Protein AF-A0AAU7NJ21-F1 (afdb_monomer_lite)

pLDDT: mean 74.34, std 16.09, range [30.61, 93.62]

Secondary structure (DSSP, 8-state):
----PPPTTT--S-EEEPPPSSS-S-EEE---EETTEE--SS-EEEEEEEETTT--EEEE-------

Sequence (67 aa):
MDNLIKCPFCGSDKVSIMPAPKQSDKFYLAGINTETGIVTNHGITVDLISCTHCGSAWLFNKGFKTV

Structure (mmCIF, N/CA/C/O backbone):
data_AF-A0AAU7NJ21-F1
#
_entry.id   AF-A0AAU7NJ21-F1
#
loop_
_atom_site.group_PDB
_atom_site.id
_atom_site.type_symbol
_atom_site.label_atom_id
_atom_site.label_alt_id
_atom_site.label_comp_id
_atom_site.label_asym_id
_atom_site.label_entity_id
_atom_site.label_seq_id
_atom_si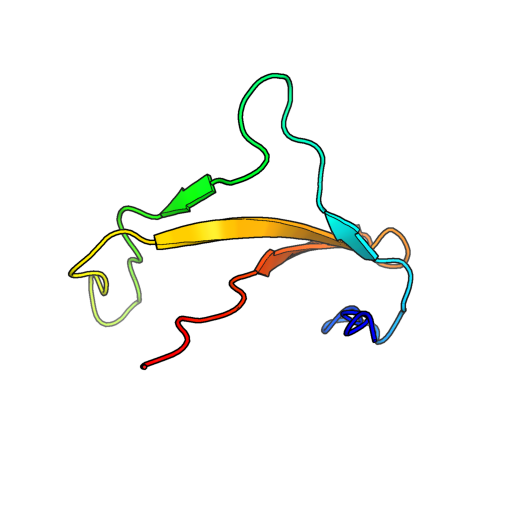te.pdbx_PDB_ins_code
_atom_site.Cartn_x
_atom_site.Cartn_y
_atom_site.Cartn_z
_atom_site.occupancy
_atom_site.B_iso_or_equiv
_atom_site.auth_seq_id
_atom_site.auth_comp_id
_atom_site.auth_asym_id
_atom_site.auth_atom_id
_atom_site.pdbx_PDB_model_num
ATOM 1 N N . MET A 1 1 ? -2.717 11.608 -18.019 1.00 30.61 1 MET A N 1
ATOM 2 C CA . MET A 1 1 ? -1.653 12.207 -17.191 1.00 30.61 1 MET A CA 1
ATOM 3 C C . MET A 1 1 ? -1.576 11.389 -15.923 1.00 30.61 1 MET A C 1
ATOM 5 O O . MET A 1 1 ? -2.425 11.539 -15.052 1.00 30.61 1 MET A O 1
ATOM 9 N N . ASP A 1 2 ? -0.642 10.445 -15.890 1.00 42.72 2 ASP A N 1
ATOM 10 C CA . ASP A 1 2 ? -0.379 9.629 -14.713 1.00 42.72 2 ASP A CA 1
ATOM 11 C C . ASP A 1 2 ? 0.212 10.532 -13.635 1.00 42.72 2 ASP A C 1
ATOM 13 O O . ASP A 1 2 ? 1.298 11.082 -13.805 1.00 42.72 2 ASP A O 1
ATOM 17 N N . ASN A 1 3 ? -0.529 10.741 -12.546 1.00 53.62 3 ASN A N 1
ATOM 18 C CA . ASN A 1 3 ? 0.018 11.373 -11.352 1.00 53.62 3 ASN A CA 1
ATOM 19 C C . ASN A 1 3 ? 1.121 10.455 -10.820 1.00 53.62 3 ASN A C 1
ATOM 21 O O . ASN A 1 3 ? 0.837 9.522 -10.066 1.00 53.62 3 ASN A O 1
ATOM 25 N N . LEU A 1 4 ? 2.360 10.689 -11.260 1.00 60.47 4 LEU A N 1
ATOM 26 C CA . LEU A 1 4 ? 3.536 9.997 -10.758 1.00 60.47 4 LEU A CA 1
ATOM 27 C C . LEU A 1 4 ? 3.641 10.304 -9.264 1.00 60.47 4 LEU A C 1
ATOM 29 O O . LEU A 1 4 ? 3.998 11.411 -8.856 1.00 60.47 4 LEU A O 1
ATOM 33 N N . ILE A 1 5 ? 3.282 9.321 -8.446 1.00 78.56 5 ILE A N 1
ATOM 34 C CA . ILE A 1 5 ? 3.499 9.371 -7.006 1.00 78.56 5 ILE A CA 1
ATOM 35 C C . ILE A 1 5 ? 5.017 9.450 -6.810 1.00 78.56 5 ILE A C 1
ATOM 37 O O . ILE A 1 5 ? 5.752 8.632 -7.350 1.00 78.56 5 ILE A O 1
ATOM 41 N N . LYS A 1 6 ? 5.509 10.449 -6.078 1.00 89.69 6 LYS A N 1
ATOM 42 C CA . LYS A 1 6 ? 6.909 10.491 -5.630 1.00 89.69 6 LYS A CA 1
ATOM 43 C C . LYS A 1 6 ? 7.008 9.886 -4.238 1.00 89.69 6 LYS A C 1
ATOM 45 O O . LYS A 1 6 ? 6.056 9.959 -3.463 1.00 89.69 6 LYS A O 1
ATOM 50 N N . CYS A 1 7 ? 8.161 9.314 -3.907 1.00 90.75 7 CYS A N 1
ATOM 51 C CA . CYS A 1 7 ? 8.434 8.804 -2.572 1.00 90.75 7 CYS A CA 1
ATOM 52 C C . CYS A 1 7 ? 8.390 9.966 -1.566 1.00 90.75 7 CYS A C 1
ATOM 54 O O . CYS A 1 7 ? 9.230 10.865 -1.661 1.00 90.75 7 CYS A O 1
ATOM 56 N N . PRO A 1 8 ? 7.472 9.960 -0.584 1.00 90.62 8 PRO A N 1
ATOM 57 C CA . PRO A 1 8 ? 7.348 11.062 0.369 1.00 90.62 8 PRO A CA 1
ATOM 58 C C . PRO A 1 8 ? 8.533 11.141 1.345 1.00 90.62 8 PRO A C 1
ATOM 60 O O . PRO A 1 8 ? 8.708 12.155 2.009 1.00 90.62 8 PRO A O 1
ATOM 63 N N . PHE A 1 9 ? 9.362 10.094 1.414 1.00 91.88 9 PHE A N 1
ATOM 64 C CA . PHE A 1 9 ? 10.493 10.001 2.339 1.00 91.88 9 PHE A CA 1
ATOM 65 C C . PHE A 1 9 ? 11.823 10.474 1.737 1.00 91.88 9 PHE A C 1
ATOM 67 O O . PHE A 1 9 ? 12.664 10.997 2.459 1.00 91.88 9 PHE A O 1
ATOM 74 N N . CYS A 1 10 ? 12.037 10.290 0.427 1.00 93.31 10 CYS A N 1
ATOM 75 C CA . CYS A 1 10 ? 13.301 10.658 -0.232 1.00 93.31 10 CYS A CA 1
ATOM 76 C C . CYS A 1 10 ? 13.144 11.455 -1.537 1.00 93.31 10 CYS A C 1
ATOM 78 O O . CYS A 1 10 ? 14.141 11.776 -2.176 1.00 93.31 10 CYS A O 1
ATOM 80 N N . GLY A 1 11 ? 11.915 11.743 -1.976 1.00 92.38 11 GLY A N 1
ATOM 81 C CA . GLY A 1 11 ? 11.630 12.520 -3.189 1.00 92.38 11 GLY A CA 1
ATOM 82 C C . GLY A 1 11 ? 11.852 11.788 -4.519 1.00 92.38 11 GLY A C 1
ATOM 83 O O . GLY A 1 11 ? 11.551 12.352 -5.571 1.00 92.38 11 GLY A O 1
ATOM 84 N N . SER A 1 12 ? 12.347 10.545 -4.493 1.00 93.44 12 SER A N 1
ATOM 85 C CA . SER A 1 12 ? 12.575 9.734 -5.695 1.00 93.44 12 SER A CA 1
ATOM 86 C C . SER A 1 12 ? 11.266 9.355 -6.397 1.00 93.44 12 SER A C 1
ATOM 88 O O . SER A 1 12 ? 10.244 9.116 -5.759 1.00 93.44 12 SER A O 1
ATOM 90 N N . ASP A 1 13 ? 11.317 9.251 -7.717 1.00 92.31 13 ASP A N 1
ATOM 91 C CA . ASP A 1 13 ? 10.278 8.716 -8.600 1.00 92.31 13 ASP A CA 1
ATOM 92 C C . ASP A 1 13 ? 10.344 7.187 -8.770 1.00 92.31 13 ASP A C 1
ATOM 94 O O . ASP A 1 13 ? 9.474 6.598 -9.407 1.00 92.31 13 ASP A O 1
ATOM 98 N N . LYS A 1 14 ? 11.344 6.523 -8.173 1.00 90.88 14 LYS A N 1
ATOM 99 C CA . LYS A 1 14 ? 11.507 5.063 -8.183 1.00 90.88 14 LYS A CA 1
ATOM 100 C C . LYS A 1 14 ? 10.530 4.397 -7.215 1.00 90.88 14 LYS A C 1
ATOM 102 O O . LYS A 1 14 ? 10.939 3.823 -6.201 1.00 90.88 14 LYS A O 1
ATOM 107 N N . VAL A 1 15 ? 9.239 4.525 -7.500 1.00 89.75 15 VAL A N 1
ATOM 108 C CA . VAL A 1 15 ? 8.151 3.961 -6.700 1.00 89.75 15 VAL A CA 1
ATOM 109 C C . VAL A 1 15 ? 7.304 3.003 -7.526 1.00 89.75 15 VAL A C 1
ATOM 111 O O . VAL A 1 15 ? 7.106 3.198 -8.723 1.00 89.75 15 VAL A O 1
ATOM 114 N N . SER A 1 16 ? 6.777 1.972 -6.878 1.00 87.62 16 SER A N 1
ATOM 115 C CA . SER A 1 16 ? 5.917 0.978 -7.516 1.00 87.62 16 SER A CA 1
ATOM 116 C C . SER A 1 16 ? 4.905 0.419 -6.529 1.00 87.62 16 SER A C 1
ATOM 118 O O . SER A 1 16 ? 5.203 0.286 -5.341 1.00 87.62 16 SER A O 1
ATOM 120 N N . ILE A 1 17 ? 3.726 0.047 -7.027 1.00 85.38 17 ILE A N 1
ATOM 121 C CA . ILE A 1 17 ? 2.781 -0.768 -6.258 1.00 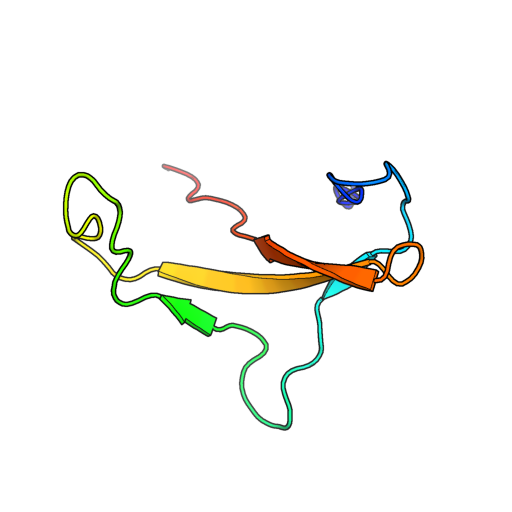85.38 17 ILE A CA 1
ATOM 122 C C . ILE A 1 17 ? 3.442 -2.128 -6.016 1.00 85.38 17 ILE A C 1
ATOM 124 O O . ILE A 1 17 ? 3.948 -2.749 -6.953 1.00 85.38 17 ILE A O 1
ATOM 128 N N . MET A 1 18 ? 3.481 -2.566 -4.760 1.00 78.69 18 MET A N 1
ATOM 129 C CA . MET A 1 18 ? 4.016 -3.872 -4.407 1.00 78.69 18 MET A CA 1
ATOM 130 C C . MET A 1 18 ? 3.058 -4.955 -4.908 1.00 78.69 18 MET A C 1
ATOM 132 O O . MET A 1 18 ? 1.889 -4.945 -4.520 1.00 78.69 18 MET A O 1
ATOM 136 N N . PRO A 1 19 ? 3.526 -5.902 -5.738 1.00 68.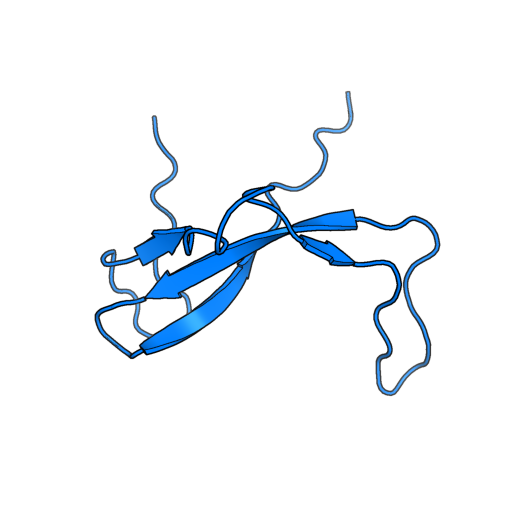44 19 PRO A N 1
ATOM 137 C CA . PRO A 1 19 ? 2.691 -7.012 -6.160 1.00 68.44 19 PRO A CA 1
ATOM 138 C C . PRO A 1 19 ? 2.361 -7.876 -4.940 1.00 68.44 19 PRO A C 1
ATOM 140 O O . PRO A 1 19 ? 3.261 -8.351 -4.242 1.00 68.44 19 PRO A O 1
ATOM 143 N N . ALA A 1 20 ? 1.074 -8.087 -4.673 1.00 61.34 20 ALA A N 1
ATOM 144 C CA . ALA A 1 20 ? 0.662 -9.037 -3.652 1.00 61.34 20 ALA A CA 1
ATOM 145 C C . ALA A 1 20 ? 1.003 -10.470 -4.108 1.00 61.34 20 ALA A C 1
ATOM 147 O O . ALA A 1 20 ? 0.869 -10.795 -5.296 1.00 61.34 20 ALA A O 1
ATOM 148 N N . PRO A 1 21 ? 1.433 -11.363 -3.201 1.00 57.72 21 PRO A N 1
ATOM 149 C CA . PRO A 1 21 ? 1.655 -12.759 -3.542 1.00 57.72 21 PRO A CA 1
ATOM 150 C C . PRO A 1 21 ? 0.308 -13.430 -3.845 1.00 57.72 21 PRO A C 1
ATOM 152 O O . PRO A 1 21 ? -0.373 -13.881 -2.938 1.00 57.72 21 PRO A O 1
ATOM 155 N N . LYS A 1 22 ? -0.046 -13.500 -5.136 1.00 57.69 22 LYS A N 1
ATOM 156 C CA . LYS A 1 22 ? -1.201 -14.220 -5.705 1.00 57.69 22 LYS A CA 1
ATOM 157 C C . LYS A 1 22 ? -2.543 -13.902 -5.012 1.00 57.69 22 LYS A C 1
ATOM 159 O O . LYS A 1 22 ? -2.912 -14.548 -4.045 1.00 57.69 22 LYS A O 1
ATOM 164 N N . GLN A 1 23 ? -3.326 -13.036 -5.661 1.00 53.31 23 GLN A N 1
ATOM 165 C CA . GLN A 1 23 ? -4.713 -12.630 -5.359 1.00 53.31 23 GLN A CA 1
ATOM 166 C C . GLN A 1 23 ? -4.843 -11.326 -4.550 1.00 53.31 23 GLN A C 1
ATOM 168 O O . GLN A 1 23 ? -4.600 -11.257 -3.351 1.00 53.31 23 GLN A O 1
ATOM 173 N N . SER A 1 24 ? -5.332 -10.312 -5.271 1.00 53.50 24 SER A N 1
ATOM 174 C CA . SER A 1 24 ? -5.680 -8.943 -4.871 1.00 53.50 24 SER A CA 1
ATOM 175 C C . SER A 1 24 ? -4.510 -7.977 -4.650 1.00 53.50 24 SER A C 1
ATOM 177 O O . SER A 1 24 ? -3.753 -8.080 -3.695 1.00 53.50 24 SER A O 1
ATOM 179 N N . ASP A 1 25 ? -4.417 -6.976 -5.530 1.00 63.03 25 ASP A N 1
ATOM 180 C CA . ASP A 1 25 ? -3.426 -5.887 -5.482 1.00 63.03 25 ASP A CA 1
ATOM 181 C C . ASP A 1 25 ? -3.677 -4.887 -4.338 1.00 63.03 25 ASP A C 1
ATOM 183 O O . ASP A 1 25 ? -2.985 -3.874 -4.231 1.00 63.03 25 ASP A O 1
ATOM 187 N N . LYS A 1 26 ? -4.697 -5.135 -3.502 1.00 69.38 26 LYS A N 1
ATOM 188 C CA . LYS A 1 26 ? -5.188 -4.179 -2.513 1.00 69.38 26 LYS A CA 1
ATOM 189 C C . LYS A 1 26 ? -5.455 -4.817 -1.158 1.00 69.38 26 LYS A C 1
ATOM 191 O O . LYS A 1 26 ? -6.043 -5.890 -1.067 1.00 69.38 26 LYS A O 1
ATOM 196 N N . PHE A 1 27 ? -5.100 -4.094 -0.103 1.00 74.06 27 PHE A N 1
ATOM 197 C CA . PHE A 1 27 ? -5.324 -4.483 1.285 1.00 74.06 27 PHE A CA 1
ATOM 198 C C . PHE A 1 27 ? -6.594 -3.815 1.821 1.00 74.06 27 PHE A C 1
ATOM 200 O O . PHE A 1 27 ? -6.832 -2.633 1.569 1.00 74.06 27 PHE A O 1
ATOM 207 N N . TYR A 1 28 ? -7.410 -4.556 2.573 1.00 76.69 28 TYR A N 1
ATOM 208 C CA . TYR A 1 28 ? -8.580 -4.010 3.265 1.00 76.69 28 TYR A CA 1
ATOM 209 C C . TYR A 1 28 ? -8.212 -3.620 4.700 1.00 76.69 28 TYR A C 1
ATOM 211 O O . TYR A 1 28 ? -7.862 -4.471 5.516 1.00 76.69 28 TYR A O 1
ATOM 219 N N . LEU A 1 29 ? -8.306 -2.331 5.015 1.00 75.88 29 LEU A N 1
ATOM 220 C CA . LEU A 1 29 ? -8.147 -1.801 6.365 1.00 75.88 29 LEU A CA 1
ATOM 221 C C . LEU A 1 29 ? -9.519 -1.759 7.044 1.00 75.88 29 LEU A C 1
ATOM 223 O O . LEU A 1 29 ? -10.336 -0.882 6.762 1.00 75.88 29 LEU A O 1
ATOM 227 N N . ALA A 1 30 ? -9.763 -2.713 7.943 1.00 72.12 30 ALA A N 1
ATOM 228 C CA . ALA A 1 30 ? -10.997 -2.794 8.729 1.00 72.12 30 ALA A CA 1
ATOM 229 C C . ALA A 1 30 ? -11.009 -1.855 9.954 1.00 72.12 30 ALA A C 1
ATOM 231 O O . ALA A 1 30 ? -12.069 -1.605 10.520 1.00 72.12 30 ALA A O 1
ATOM 232 N N . GLY A 1 31 ? -9.830 -1.388 10.374 1.00 71.88 31 GLY A N 1
ATOM 233 C CA . GLY A 1 31 ? -9.575 -0.750 11.662 1.00 71.88 31 GLY A CA 1
ATOM 234 C C . GLY A 1 31 ? -8.292 0.072 11.629 1.00 71.88 31 GLY A C 1
ATOM 235 O O . GLY A 1 31 ? -7.254 -0.469 11.258 1.00 71.88 31 GLY A O 1
ATO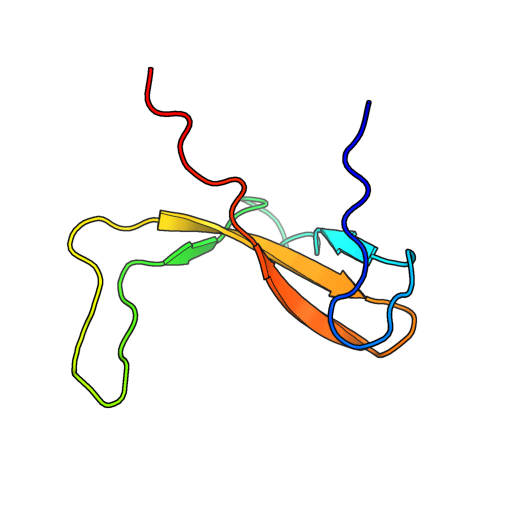M 236 N N . ILE A 1 32 ? -8.328 1.338 12.049 1.00 73.81 32 ILE A N 1
ATOM 237 C CA . ILE A 1 32 ? -7.117 2.110 12.374 1.00 73.81 32 ILE A CA 1
ATOM 238 C C . ILE A 1 32 ? -7.186 2.438 13.859 1.00 73.81 32 ILE A C 1
ATOM 240 O O . ILE A 1 32 ? -8.067 3.177 14.284 1.00 73.81 32 ILE A O 1
ATOM 244 N N . ASN A 1 33 ? -6.282 1.874 14.656 1.00 75.44 33 ASN A N 1
ATOM 245 C CA . ASN A 1 33 ? -6.165 2.205 16.071 1.00 75.44 33 ASN A CA 1
ATOM 246 C C . ASN A 1 33 ? -5.080 3.271 16.238 1.00 75.44 33 ASN A C 1
ATOM 248 O O . ASN A 1 33 ? -3.916 3.030 15.923 1.00 75.44 33 ASN A O 1
ATOM 252 N N . THR A 1 34 ? -5.483 4.455 16.676 1.00 74.88 34 THR A N 1
ATOM 253 C CA . THR A 1 34 ? -4.593 5.573 16.999 1.00 74.88 34 THR A CA 1
ATOM 254 C C . THR A 1 34 ? -4.491 5.727 18.514 1.00 74.88 34 THR A C 1
ATOM 256 O O . THR A 1 34 ? -5.312 5.190 19.251 1.00 74.88 34 THR A O 1
ATOM 259 N N . GLU A 1 35 ? -3.526 6.506 19.004 1.00 76.88 35 GLU A N 1
ATOM 260 C CA . GLU A 1 35 ? -3.417 6.815 20.442 1.00 76.88 35 GLU A CA 1
ATOM 261 C C . GLU A 1 35 ? -4.693 7.461 21.021 1.00 76.88 35 GLU A C 1
ATOM 263 O O . GLU A 1 35 ? -4.940 7.380 22.221 1.00 76.88 35 GLU A O 1
ATOM 268 N N . THR A 1 36 ? -5.542 8.053 20.173 1.00 76.38 36 THR A N 1
ATOM 269 C CA . THR A 1 36 ? -6.835 8.646 20.545 1.00 76.38 36 THR A 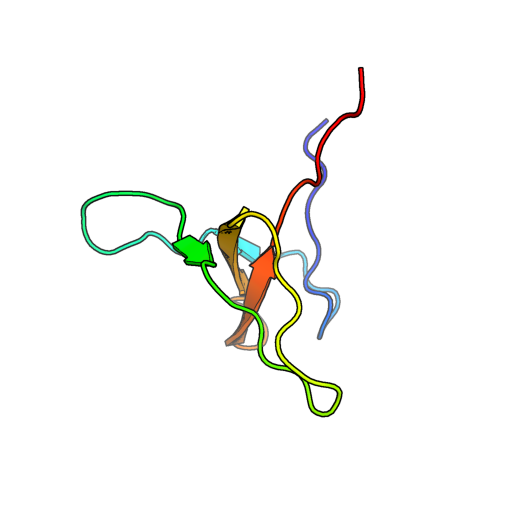CA 1
ATOM 270 C C . THR A 1 36 ? -8.024 7.677 20.426 1.00 76.38 36 THR A C 1
ATOM 272 O O . THR A 1 36 ? -9.159 8.078 20.684 1.00 76.38 36 THR A O 1
ATOM 275 N N . GLY A 1 37 ? -7.793 6.407 20.063 1.00 75.69 37 GLY A N 1
ATOM 276 C CA . GLY A 1 37 ? -8.810 5.362 19.902 1.00 75.69 37 GLY A CA 1
ATOM 277 C C . GLY A 1 37 ? -8.898 4.777 18.485 1.00 75.69 37 GLY A C 1
ATOM 278 O O . GLY A 1 37 ? -8.101 5.091 17.597 1.00 75.69 37 GLY A O 1
ATOM 279 N N . ILE A 1 38 ? -9.888 3.902 18.263 1.00 69.69 38 ILE A N 1
ATOM 280 C CA . ILE A 1 38 ? -10.148 3.286 16.951 1.00 69.69 38 ILE A CA 1
ATOM 281 C C . ILE A 1 38 ? -10.929 4.264 16.069 1.00 69.69 38 ILE A C 1
ATOM 283 O O . ILE A 1 38 ? -12.032 4.683 16.412 1.00 69.69 38 ILE A O 1
ATOM 287 N N . VAL A 1 39 ? -10.376 4.581 14.900 1.00 66.56 39 VAL A N 1
ATOM 288 C CA . VAL A 1 39 ? -10.924 5.524 13.924 1.00 66.56 39 VAL A CA 1
ATOM 289 C C . VAL A 1 39 ? -11.130 4.813 12.590 1.00 66.56 39 VAL A C 1
ATOM 291 O O . VAL A 1 39 ? -10.357 4.991 11.660 1.00 66.56 39 VAL A O 1
ATOM 294 N N . THR A 1 40 ? -12.185 4.011 12.471 1.00 63.38 40 THR A N 1
ATOM 295 C CA . THR A 1 40 ? -12.767 3.648 11.164 1.00 63.38 40 THR A CA 1
ATOM 296 C C . THR A 1 40 ? -14.213 3.212 11.357 1.00 63.38 40 THR A C 1
ATOM 298 O O . THR A 1 40 ? -14.469 2.202 12.005 1.00 63.38 40 THR A O 1
ATOM 301 N N . ASN A 1 41 ? -15.156 3.949 10.767 1.00 56.66 41 ASN A N 1
ATOM 302 C CA . ASN A 1 41 ? -16.571 3.563 10.771 1.00 56.66 41 ASN A CA 1
ATOM 303 C C . ASN A 1 41 ? -16.941 2.729 9.527 1.00 56.66 41 ASN A C 1
ATOM 305 O O . ASN A 1 41 ? -17.894 1.965 9.569 1.00 56.66 41 ASN A O 1
ATOM 309 N N . HIS A 1 42 ? -16.151 2.813 8.445 1.00 64.25 42 HIS A N 1
ATOM 310 C CA . HIS A 1 42 ? -16.295 2.027 7.215 1.00 64.25 42 HIS A CA 1
ATOM 311 C C . HIS A 1 42 ? -14.902 1.591 6.740 1.00 64.25 42 HIS A C 1
ATOM 313 O O . HIS A 1 42 ? -13.991 2.420 6.680 1.00 64.25 42 HIS A O 1
ATOM 319 N N . GLY A 1 43 ? -14.708 0.304 6.447 1.00 70.50 43 GLY A N 1
ATOM 320 C CA . GLY A 1 43 ? -13.401 -0.189 6.021 1.00 70.50 43 GLY A CA 1
ATOM 321 C C . GLY A 1 43 ? -12.998 0.343 4.649 1.00 70.50 43 GLY A C 1
ATOM 322 O O . GLY A 1 43 ? -13.836 0.683 3.811 1.00 70.50 43 GLY A O 1
ATOM 323 N N . ILE A 1 44 ? -11.691 0.446 4.432 1.00 77.69 44 ILE A N 1
ATOM 324 C CA . ILE A 1 44 ? -11.126 1.146 3.283 1.00 77.69 44 ILE A CA 1
ATOM 325 C C . ILE A 1 44 ? -10.089 0.280 2.575 1.00 77.69 44 ILE A C 1
ATOM 327 O O . ILE A 1 44 ? -9.279 -0.396 3.202 1.00 77.69 44 ILE A O 1
ATOM 331 N N . THR A 1 45 ? -10.130 0.281 1.246 1.00 79.56 45 THR A N 1
ATOM 332 C CA . THR A 1 45 ? -9.175 -0.470 0.428 1.00 79.56 45 THR A CA 1
ATOM 333 C C . THR A 1 45 ? -7.983 0.419 0.081 1.00 79.56 45 THR A C 1
ATOM 335 O O . THR A 1 45 ? -8.177 1.553 -0.360 1.00 79.56 45 THR A O 1
ATOM 338 N N . VAL A 1 46 ? -6.765 -0.085 0.261 1.00 80.69 46 VAL A N 1
ATOM 339 C CA . VAL A 1 46 ? -5.512 0.647 0.029 1.00 80.69 46 VAL A CA 1
ATOM 340 C C . VAL A 1 46 ? -4.549 -0.150 -0.842 1.00 80.69 46 VAL A C 1
ATOM 342 O O . VAL A 1 46 ? -4.535 -1.380 -0.802 1.00 80.69 46 VAL A O 1
ATOM 345 N N . ASP A 1 47 ? -3.720 0.563 -1.596 1.00 84.12 47 ASP A N 1
ATOM 346 C CA . ASP A 1 47 ? -2.585 -0.002 -2.319 1.00 84.12 47 ASP A CA 1
ATOM 347 C C . ASP A 1 47 ? -1.345 0.052 -1.406 1.00 84.12 47 ASP A C 1
ATOM 349 O O . ASP A 1 47 ? -1.130 1.045 -0.703 1.00 84.12 47 ASP A O 1
ATOM 353 N N . LEU A 1 48 ? -0.510 -0.989 -1.414 1.00 84.88 48 LEU A N 1
ATOM 354 C CA . LEU A 1 48 ? 0.809 -0.938 -0.778 1.00 84.88 48 LEU A CA 1
ATOM 355 C C . LEU A 1 48 ? 1.834 -0.481 -1.816 1.00 84.88 48 LEU A C 1
ATOM 357 O O . LEU A 1 48 ? 2.004 -1.129 -2.847 1.00 84.88 48 LEU A O 1
ATOM 361 N N . ILE A 1 49 ? 2.522 0.625 -1.554 1.00 87.69 49 ILE A N 1
ATOM 362 C CA . ILE A 1 49 ? 3.534 1.191 -2.452 1.00 87.69 49 ILE A CA 1
ATOM 363 C C . ILE A 1 49 ? 4.902 1.085 -1.784 1.00 87.69 49 ILE A C 1
ATOM 365 O O . ILE A 1 49 ? 5.018 1.297 -0.578 1.00 87.69 49 ILE A O 1
ATOM 369 N N . SER A 1 50 ? 5.943 0.787 -2.560 1.00 89.38 50 SER A N 1
ATOM 370 C CA . SER A 1 50 ? 7.335 0.811 -2.108 1.00 89.38 50 SER A CA 1
ATOM 371 C C . SER A 1 50 ? 8.214 1.698 -2.981 1.00 89.38 50 SER A C 1
ATOM 373 O O . SER A 1 50 ? 7.944 1.915 -4.164 1.00 89.38 50 SER A O 1
ATOM 375 N N . CYS A 1 51 ? 9.287 2.218 -2.385 1.00 91.62 51 CYS A N 1
ATOM 376 C CA . CYS A 1 51 ? 10.342 2.945 -3.071 1.00 91.62 51 CYS A CA 1
ATOM 377 C C . CYS A 1 51 ? 11.615 2.098 -3.128 1.00 91.62 51 CYS A C 1
ATOM 379 O O . CYS A 1 51 ? 12.212 1.794 -2.097 1.00 91.62 51 CYS A O 1
ATOM 381 N N . THR A 1 52 ? 12.083 1.772 -4.331 1.00 90.81 52 THR A N 1
ATOM 382 C CA . THR A 1 52 ? 13.303 0.967 -4.517 1.00 90.81 52 THR A CA 1
ATOM 383 C C . THR A 1 52 ? 14.589 1.768 -4.309 1.00 90.81 52 THR A C 1
ATOM 385 O O . THR A 1 52 ? 15.661 1.182 -4.216 1.00 90.81 52 THR A O 1
ATOM 388 N N . HIS A 1 53 ? 14.499 3.100 -4.207 1.00 93.62 53 HIS A N 1
ATOM 389 C CA . HIS A 1 53 ? 15.645 3.958 -3.904 1.00 93.62 53 HIS A CA 1
ATOM 390 C C . HIS A 1 53 ? 16.029 3.928 -2.418 1.00 93.62 53 HIS A C 1
ATOM 392 O O . HIS A 1 53 ? 17.191 3.715 -2.096 1.00 93.62 53 HIS A O 1
ATOM 398 N N . CYS A 1 54 ? 15.067 4.145 -1.513 1.00 92.69 54 CYS A N 1
ATOM 399 C CA . CYS A 1 54 ? 15.322 4.224 -0.068 1.00 92.69 54 CYS A CA 1
ATOM 400 C C . CYS A 1 54 ? 14.770 3.038 0.738 1.00 92.69 54 CYS A C 1
ATOM 402 O O . CYS A 1 54 ? 14.952 2.994 1.949 1.00 92.69 54 CYS A O 1
ATOM 404 N N . GLY A 1 55 ? 14.067 2.099 0.097 1.00 88.50 55 GLY A N 1
ATOM 405 C CA . GLY A 1 55 ? 13.502 0.910 0.742 1.00 88.50 55 GLY A CA 1
ATOM 406 C C . GLY A 1 55 ? 12.228 1.151 1.560 1.00 88.50 55 GLY A C 1
ATOM 407 O O . GLY A 1 55 ? 11.699 0.210 2.144 1.00 88.50 55 GLY A O 1
ATOM 408 N N . SER A 1 56 ? 11.712 2.382 1.617 1.00 89.69 56 SER A N 1
ATOM 409 C CA . SER A 1 56 ? 10.483 2.701 2.358 1.00 89.69 56 SER A CA 1
ATOM 410 C C . SER A 1 56 ? 9.234 2.138 1.671 1.00 89.69 56 SER A C 1
ATOM 412 O O . SER A 1 56 ? 9.161 2.117 0.441 1.00 89.69 56 SER A O 1
ATOM 414 N N . ALA A 1 57 ? 8.222 1.760 2.457 1.00 88.81 57 ALA A N 1
ATOM 415 C CA . ALA A 1 57 ? 6.903 1.347 1.976 1.00 88.81 57 ALA A CA 1
ATOM 416 C C . ALA A 1 57 ? 5.783 2.058 2.753 1.00 88.81 57 ALA A C 1
ATOM 418 O O . ALA A 1 57 ? 5.962 2.392 3.925 1.00 88.81 57 ALA A O 1
ATOM 419 N N . TRP A 1 58 ? 4.646 2.319 2.107 1.00 88.75 58 TRP A N 1
ATOM 420 C CA . TRP A 1 58 ? 3.501 3.002 2.718 1.00 88.75 58 TRP A CA 1
ATOM 421 C C . TRP A 1 58 ? 2.169 2.579 2.094 1.00 88.75 58 TRP A C 1
ATOM 423 O O . TRP A 1 58 ? 2.108 2.094 0.963 1.00 88.75 58 TRP A O 1
ATOM 433 N N . LEU A 1 59 ? 1.093 2.793 2.851 1.00 86.19 59 LEU A N 1
ATOM 434 C CA . LEU A 1 59 ? -0.278 2.576 2.400 1.00 86.19 59 LEU A CA 1
ATOM 435 C C . LEU A 1 59 ? -0.761 3.814 1.648 1.00 86.19 59 LEU A C 1
ATOM 437 O O . LEU A 1 59 ? -0.638 4.937 2.141 1.00 86.19 59 LEU A O 1
ATOM 441 N N . PHE A 1 60 ? -1.317 3.616 0.460 1.00 84.75 60 PHE A N 1
ATOM 442 C CA . PHE A 1 60 ? -1.830 4.686 -0.376 1.00 84.75 60 PHE A CA 1
ATOM 443 C C . PHE A 1 60 ? -3.302 4.467 -0.703 1.00 84.75 60 PHE A C 1
ATOM 445 O O . PHE A 1 60 ? -3.735 3.372 -1.057 1.00 84.75 60 PHE A O 1
ATOM 452 N N . ASN A 1 61 ? -4.071 5.547 -0.622 1.00 80.25 61 ASN A N 1
ATOM 453 C CA . ASN A 1 61 ? -5.441 5.585 -1.096 1.00 80.25 61 ASN A CA 1
ATOM 454 C C . ASN A 1 61 ? -5.620 6.793 -2.016 1.00 80.25 61 ASN A C 1
ATOM 456 O O . ASN A 1 61 ? -5.259 7.907 -1.644 1.00 80.25 61 ASN A O 1
ATOM 460 N N . LYS A 1 62 ? -6.222 6.588 -3.193 1.00 68.19 62 LYS A N 1
ATOM 461 C CA . LYS A 1 62 ? -6.547 7.668 -4.141 1.00 68.19 62 LYS A CA 1
ATOM 462 C C . LYS A 1 62 ? -7.644 8.628 -3.645 1.00 68.19 62 LYS A C 1
ATOM 464 O O . LYS A 1 62 ? -7.890 9.629 -4.312 1.00 68.19 62 LYS A O 1
ATOM 469 N N . GLY A 1 63 ? -8.268 8.355 -2.497 1.00 59.06 63 GLY A N 1
ATOM 470 C CA . GLY A 1 63 ? -9.397 9.111 -1.959 1.00 59.06 63 GLY A CA 1
ATOM 471 C C . GLY A 1 63 ? -10.700 8.817 -2.709 1.00 59.06 63 GLY A C 1
ATOM 472 O O . GLY A 1 63 ? -10.697 8.322 -3.837 1.00 59.06 63 GLY A O 1
ATOM 473 N N . PHE A 1 64 ? -11.839 9.110 -2.079 1.00 48.88 64 PHE A N 1
ATOM 474 C CA . PHE A 1 64 ? -13.143 9.056 -2.741 1.00 48.88 64 PHE A CA 1
ATOM 475 C C . PHE A 1 64 ? -13.345 10.336 -3.561 1.00 48.88 64 PHE A C 1
ATOM 477 O O . PHE A 1 64 ? -13.172 11.435 -3.037 1.00 48.88 64 PHE A O 1
ATOM 484 N N . LYS A 1 65 ? -13.750 10.215 -4.831 1.00 39.72 65 LYS A N 1
ATOM 485 C CA . LYS A 1 65 ? -14.411 11.331 -5.519 1.00 39.72 65 LYS A CA 1
ATOM 486 C C . LYS A 1 65 ? -15.824 11.420 -4.949 1.00 39.72 65 LYS A C 1
ATOM 488 O O . LYS A 1 65 ? -16.632 10.537 -5.220 1.00 39.72 65 LYS A O 1
ATOM 493 N N . THR A 1 66 ? -16.113 12.437 -4.144 1.00 35.16 66 THR A N 1
ATOM 494 C CA . THR A 1 66 ? -17.504 12.824 -3.882 1.00 35.16 66 THR A CA 1
ATOM 495 C C . THR A 1 66 ? -18.082 13.334 -5.196 1.00 35.16 66 THR A C 1
ATOM 497 O O . THR A 1 66 ? -17.502 14.240 -5.799 1.00 35.16 66 THR A O 1
ATOM 500 N N . VAL A 1 67 ? -19.136 12.667 -5.669 1.00 38.25 6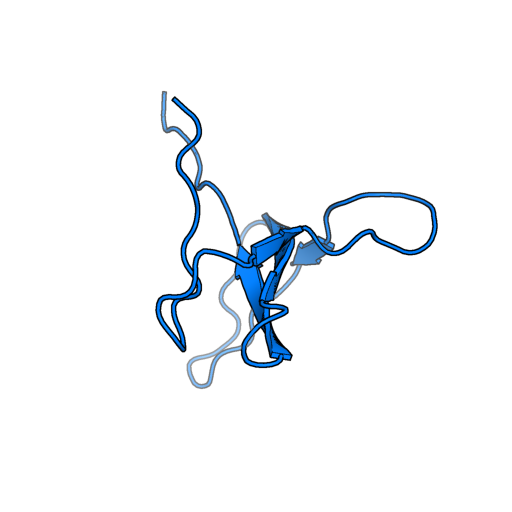7 VAL A N 1
ATOM 501 C CA . VAL A 1 67 ? -19.912 13.058 -6.855 1.00 38.25 67 VAL A CA 1
ATOM 502 C C . VAL A 1 67 ? -20.698 14.325 -6.559 1.00 38.25 67 VAL A C 1
ATOM 504 O O . VAL A 1 67 ? -21.199 14.424 -5.416 1.00 38.25 67 VAL A O 1
#

Radius of gyration: 13.91 Å; chains: 1; bounding box: 36×27×38 Å

Organism: NCBI:txid1460385

Foldseek 3Di:
DPPQDADPVPRHSQKDFDDDPPDDQWDKAPWDQDPVGIDDPDIDIWTWMAHPVPGDIDTDDPDDDDD